Protein AF-A0AAE3A4S8-F1 (afdb_monomer_lite)

Sequence (72 aa):
MKIFHNLEVISRDGAITYASAATNSHPDIIQISDRFHLIKGLSEVICKYIIREFPARVEIPLTKSITDEMKV

Secondary structure (DSSP, 8-state):
----TT--EEEE---HHHHHHHHHH-TTPEEEE-HHHHHHHHHHHHHHHHHHHS-S--PPP--S---GGG--

pLDDT: mean 86.26, std 12.36, range [52.34, 98.19]

Structure (mmCIF, N/CA/C/O backbone):
data_AF-A0AAE3A4S8-F1
#
_entry.id   AF-A0AAE3A4S8-F1
#
loop_
_atom_site.group_PDB
_atom_site.id
_atom_site.type_symbol
_atom_site.label_atom_id
_atom_site.label_alt_id
_atom_site.label_comp_id
_atom_site.label_asym_id
_atom_site.label_entity_id
_atom_site.label_seq_id
_atom_site.pdbx_PDB_ins_code
_atom_site.Cartn_x
_atom_site.Cartn_y
_atom_site.Cartn_z
_atom_site.occupancy
_atom_site.B_iso_or_equiv
_atom_site.auth_seq_id
_atom_site.auth_comp_id
_atom_site.auth_asym_id
_atom_site.auth_atom_id
_atom_site.pdbx_PDB_model_num
ATOM 1 N N . MET A 1 1 ? 27.550 -6.034 -16.745 1.00 54.47 1 MET A N 1
ATOM 2 C CA . MET A 1 1 ? 26.164 -5.923 -16.245 1.00 54.47 1 MET A CA 1
ATOM 3 C C . MET A 1 1 ? 25.315 -6.884 -17.065 1.00 54.47 1 MET A C 1
ATOM 5 O O . MET A 1 1 ? 25.432 -6.843 -18.283 1.00 54.47 1 MET A O 1
ATOM 9 N N . LYS A 1 2 ? 24.589 -7.825 -16.444 1.00 65.31 2 LYS A N 1
ATOM 10 C CA . LYS A 1 2 ? 23.681 -8.713 -17.192 1.00 65.31 2 LYS A CA 1
ATOM 11 C C . LYS A 1 2 ? 22.451 -7.900 -17.586 1.00 65.31 2 LYS A C 1
ATOM 13 O O . LYS A 1 2 ? 21.849 -7.284 -16.714 1.00 65.31 2 LYS A O 1
ATOM 18 N N . ILE A 1 3 ? 22.136 -7.892 -18.874 1.00 68.56 3 ILE A N 1
ATOM 19 C CA . ILE A 1 3 ? 20.958 -7.226 -19.425 1.00 68.56 3 ILE A CA 1
ATOM 20 C C . ILE A 1 3 ? 19.880 -8.300 -19.572 1.00 68.56 3 ILE A C 1
ATOM 22 O O . ILE A 1 3 ? 20.135 -9.353 -20.162 1.00 68.56 3 ILE A O 1
ATOM 26 N N . PHE A 1 4 ? 18.707 -8.069 -18.986 1.00 80.31 4 PHE A N 1
ATOM 27 C CA . PHE A 1 4 ? 17.585 -9.005 -19.036 1.00 80.31 4 PHE A CA 1
ATOM 28 C C . PHE A 1 4 ? 16.564 -8.498 -20.053 1.00 80.31 4 PHE A C 1
ATOM 30 O O . PHE A 1 4 ? 15.644 -7.768 -19.704 1.00 80.31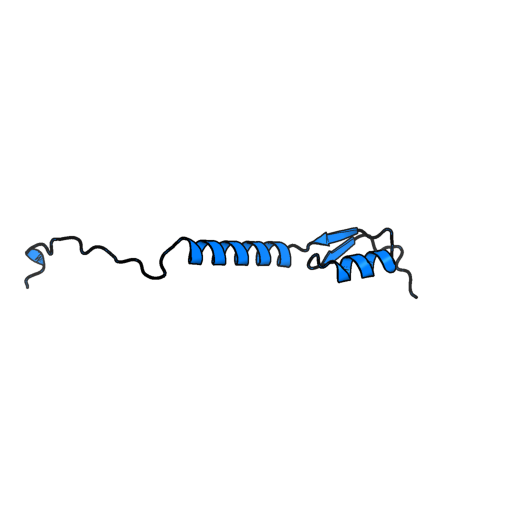 4 PHE A O 1
ATOM 37 N N . HIS A 1 5 ? 16.735 -8.871 -21.324 1.00 78.94 5 HIS A N 1
ATOM 38 C CA . HIS A 1 5 ? 15.886 -8.379 -22.424 1.00 78.94 5 HIS A CA 1
ATOM 39 C C . HIS A 1 5 ? 14.410 -8.795 -22.312 1.00 78.94 5 HIS A C 1
ATOM 41 O O . HIS A 1 5 ? 13.566 -8.239 -22.998 1.00 78.94 5 HIS A O 1
ATOM 47 N N . ASN A 1 6 ? 14.106 -9.788 -21.477 1.00 89.19 6 ASN A N 1
ATOM 48 C CA . ASN A 1 6 ? 12.761 -10.308 -21.242 1.00 89.19 6 ASN A CA 1
ATOM 49 C C . ASN A 1 6 ? 12.080 -9.702 -20.003 1.00 89.19 6 ASN A C 1
ATOM 51 O O . ASN A 1 6 ? 11.019 -10.176 -19.599 1.00 89.19 6 ASN A O 1
ATOM 55 N N . LEU A 1 7 ? 12.719 -8.739 -19.337 1.00 87.94 7 LEU A N 1
ATOM 56 C CA . LEU A 1 7 ? 12.149 -8.078 -18.173 1.00 87.94 7 LEU A CA 1
ATOM 57 C C . LEU A 1 7 ? 11.363 -6.852 -18.648 1.00 87.94 7 LEU A C 1
ATOM 59 O O . LEU A 1 7 ? 11.949 -5.917 -19.177 1.00 87.94 7 LEU A O 1
ATOM 63 N N . GLU A 1 8 ? 10.045 -6.873 -18.458 1.00 90.56 8 GLU A N 1
ATOM 64 C CA . GLU A 1 8 ? 9.137 -5.818 -18.943 1.00 90.56 8 GLU A CA 1
ATOM 65 C C . GLU A 1 8 ? 8.556 -4.978 -17.797 1.00 90.56 8 GLU A C 1
ATOM 67 O O . GLU A 1 8 ? 8.380 -3.766 -17.919 1.00 90.56 8 GLU A O 1
ATOM 72 N N . VAL A 1 9 ? 8.266 -5.621 -16.658 1.00 91.94 9 VAL A N 1
ATOM 73 C CA . VAL A 1 9 ? 7.551 -5.004 -15.535 1.00 91.94 9 VAL A CA 1
ATOM 74 C C . VAL A 1 9 ? 8.228 -5.320 -14.207 1.00 91.94 9 VAL A C 1
ATOM 76 O O . VAL A 1 9 ? 8.571 -6.468 -13.920 1.00 91.94 9 VAL A O 1
ATOM 79 N N . ILE A 1 10 ? 8.355 -4.301 -13.355 1.00 92.44 10 ILE A N 1
ATOM 80 C CA . ILE A 1 10 ? 8.774 -4.432 -11.956 1.00 92.44 10 ILE A CA 1
ATOM 81 C C . ILE A 1 10 ? 7.605 -4.046 -11.050 1.00 92.44 10 ILE A C 1
ATOM 83 O O . ILE A 1 10 ? 7.138 -2.913 -11.072 1.00 92.44 10 ILE A O 1
ATOM 87 N N . SER A 1 11 ? 7.154 -4.976 -10.209 1.00 94.62 11 SER A N 1
ATOM 88 C CA . SER A 1 11 ? 6.124 -4.725 -9.194 1.00 94.62 11 SER A CA 1
ATOM 89 C C . SER A 1 11 ? 6.780 -4.435 -7.841 1.00 94.62 11 SER A C 1
ATOM 91 O O . SER A 1 11 ? 7.432 -5.319 -7.279 1.00 94.62 11 SER A O 1
ATOM 93 N N . ARG A 1 12 ? 6.634 -3.212 -7.316 1.00 93.94 12 ARG A N 1
ATOM 94 C CA . ARG A 1 12 ? 7.267 -2.757 -6.057 1.00 93.94 12 ARG A CA 1
ATOM 95 C C . ARG A 1 12 ? 6.380 -1.793 -5.268 1.00 93.94 12 ARG A C 1
ATOM 97 O O . ARG A 1 12 ? 5.320 -1.395 -5.721 1.00 93.94 12 ARG A O 1
ATOM 104 N N . ASP A 1 13 ? 6.849 -1.370 -4.101 1.00 91.56 13 ASP A N 1
ATOM 105 C CA . ASP A 1 13 ? 6.173 -0.460 -3.165 1.00 91.56 13 ASP A CA 1
ATOM 106 C C . ASP A 1 13 ? 5.917 0.972 -3.684 1.00 91.56 13 ASP A C 1
ATOM 108 O O . ASP A 1 13 ? 5.274 1.767 -3.003 1.00 91.56 13 ASP A O 1
ATOM 112 N N . GLY A 1 14 ? 6.381 1.315 -4.889 1.00 87.06 14 GLY A N 1
ATOM 113 C CA . GLY A 1 14 ? 6.192 2.638 -5.488 1.00 87.06 14 GLY A CA 1
ATOM 114 C C . GLY A 1 14 ? 7.195 3.696 -5.023 1.00 87.06 14 GLY A C 1
ATOM 115 O O . GLY A 1 14 ? 7.046 4.859 -5.394 1.00 87.06 14 GLY A O 1
ATOM 116 N N . ALA A 1 15 ? 8.226 3.338 -4.246 1.00 90.75 15 ALA A N 1
ATOM 117 C CA . ALA A 1 15 ? 9.217 4.321 -3.817 1.00 90.75 15 ALA A CA 1
ATOM 118 C C . ALA A 1 15 ? 10.056 4.844 -5.000 1.00 90.75 15 ALA A C 1
ATOM 120 O O . ALA A 1 15 ? 10.502 4.079 -5.863 1.00 90.75 15 ALA A O 1
ATOM 121 N N . ILE A 1 16 ? 10.331 6.155 -4.995 1.00 90.75 16 ILE A N 1
ATOM 122 C CA . ILE A 1 16 ? 11.075 6.859 -6.058 1.00 90.75 16 ILE A CA 1
ATOM 123 C C . ILE A 1 16 ? 12.475 6.264 -6.247 1.00 90.75 16 ILE A C 1
ATOM 125 O O . ILE A 1 16 ? 12.960 6.174 -7.370 1.00 90.75 16 ILE A O 1
ATOM 129 N N . THR A 1 17 ? 13.121 5.812 -5.170 1.00 94.38 17 THR A N 1
ATOM 130 C CA . THR A 1 17 ? 14.458 5.207 -5.234 1.00 94.38 17 THR A CA 1
ATOM 131 C C . THR A 1 17 ? 14.471 3.933 -6.080 1.00 94.38 17 THR A C 1
ATOM 133 O O . THR A 1 17 ? 15.398 3.740 -6.864 1.00 94.38 17 THR A O 1
ATOM 136 N N . TYR A 1 18 ? 13.436 3.089 -5.978 1.00 92.00 18 TYR A N 1
ATOM 137 C CA . TYR A 1 18 ? 13.324 1.894 -6.819 1.00 92.00 18 TYR A CA 1
ATOM 138 C C . TYR A 1 18 ? 12.981 2.252 -8.260 1.00 92.00 18 TYR A C 1
ATOM 140 O O . TYR A 1 18 ? 13.577 1.673 -9.162 1.00 92.00 18 TYR A O 1
ATOM 148 N N . ALA A 1 19 ? 12.120 3.252 -8.469 1.00 89.44 19 ALA A N 1
ATOM 149 C CA . ALA A 1 19 ? 11.782 3.719 -9.812 1.00 89.44 19 ALA A CA 1
ATOM 150 C C . ALA A 1 19 ? 13.021 4.263 -10.528 1.00 89.44 19 ALA A C 1
ATOM 152 O O . ALA A 1 19 ? 13.325 3.858 -11.644 1.00 89.44 19 ALA A O 1
ATOM 153 N N . SER A 1 20 ? 13.805 5.095 -9.841 1.00 92.19 20 SER A N 1
ATOM 154 C CA . SER A 1 20 ? 15.058 5.627 -10.368 1.00 92.19 20 SER A CA 1
ATOM 155 C C . SER A 1 20 ? 16.072 4.518 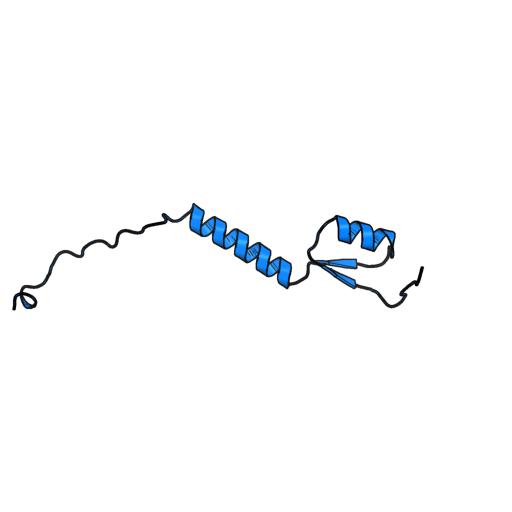-10.657 1.00 92.19 20 SER A C 1
ATOM 157 O O . SER A 1 20 ? 16.667 4.503 -11.731 1.00 92.19 20 SER A O 1
ATOM 159 N N . ALA A 1 21 ? 16.247 3.554 -9.747 1.00 91.56 21 ALA A N 1
ATOM 160 C CA . ALA A 1 21 ? 17.142 2.422 -9.976 1.00 91.56 21 ALA A CA 1
ATOM 161 C C . ALA A 1 21 ? 16.691 1.548 -11.161 1.00 91.56 21 ALA A C 1
ATOM 163 O O . ALA A 1 21 ? 17.527 1.139 -11.969 1.00 91.56 21 ALA A O 1
ATOM 164 N N . ALA A 1 22 ? 15.384 1.298 -11.293 1.00 89.94 22 ALA A N 1
ATOM 165 C CA . ALA A 1 22 ? 14.801 0.561 -12.407 1.00 89.94 22 ALA A CA 1
ATOM 166 C C . ALA A 1 22 ? 15.088 1.276 -13.732 1.00 89.94 22 ALA A C 1
ATOM 168 O O . ALA A 1 22 ? 15.772 0.699 -14.575 1.00 89.94 22 ALA A O 1
ATOM 169 N N . THR A 1 23 ? 14.700 2.549 -13.858 1.00 89.19 23 THR A N 1
ATOM 170 C CA . THR A 1 23 ? 14.908 3.361 -15.068 1.00 89.19 23 THR A CA 1
ATOM 171 C C . THR A 1 23 ? 16.386 3.508 -15.434 1.00 89.19 23 THR A C 1
ATOM 173 O O . THR A 1 23 ? 16.739 3.397 -16.604 1.00 89.19 23 THR A O 1
ATOM 176 N N . ASN A 1 24 ? 17.275 3.695 -14.452 1.00 91.75 24 ASN A N 1
ATOM 177 C CA . ASN A 1 24 ? 18.717 3.804 -14.704 1.00 91.75 24 ASN A CA 1
ATOM 178 C C . ASN A 1 24 ? 19.344 2.480 -15.163 1.00 91.75 24 ASN A C 1
ATOM 180 O O . ASN A 1 24 ? 20.367 2.490 -15.844 1.00 91.75 24 ASN A O 1
ATOM 184 N N . SER A 1 25 ? 18.772 1.341 -14.760 1.00 89.44 25 SER A N 1
ATOM 185 C CA . SER A 1 25 ? 19.288 0.021 -15.136 1.00 89.44 25 SER A CA 1
ATOM 186 C C . SER A 1 25 ? 18.703 -0.503 -16.449 1.00 89.44 25 SER A C 1
ATOM 188 O O . SER A 1 25 ? 19.422 -1.149 -17.208 1.00 89.44 25 SER A O 1
ATOM 190 N N . HIS A 1 26 ? 17.418 -0.236 -16.697 1.00 89.38 26 HIS A N 1
ATOM 191 C CA . HIS A 1 26 ? 16.638 -0.704 -17.839 1.00 89.38 26 HIS A CA 1
ATOM 192 C C . HIS A 1 26 ? 15.562 0.357 -18.162 1.00 89.38 26 HIS A C 1
ATOM 194 O O . HIS A 1 26 ? 14.481 0.334 -17.567 1.00 89.38 26 HIS A O 1
ATOM 200 N N . PRO A 1 27 ? 15.848 1.299 -19.079 1.00 88.75 27 PRO A N 1
ATOM 201 C CA . PRO A 1 27 ? 14.975 2.445 -19.360 1.00 88.75 27 PRO A CA 1
ATOM 202 C C . PRO A 1 27 ? 13.572 2.074 -19.848 1.00 88.75 27 PRO A C 1
ATOM 204 O O . PRO A 1 27 ? 12.626 2.814 -19.595 1.00 88.75 27 PRO A O 1
ATOM 207 N N . ASP A 1 28 ? 13.443 0.922 -20.508 1.00 88.88 28 ASP A N 1
ATOM 208 C CA . ASP A 1 28 ? 12.190 0.465 -21.115 1.00 88.88 28 ASP A CA 1
ATOM 209 C C . ASP A 1 28 ? 11.279 -0.295 -20.134 1.00 88.88 28 ASP A C 1
ATOM 211 O O . ASP A 1 28 ? 10.154 -0.653 -20.480 1.00 88.88 28 ASP A O 1
ATOM 215 N N . ILE A 1 29 ? 11.742 -0.554 -18.904 1.00 89.56 29 ILE A N 1
ATOM 216 C CA . ILE A 1 29 ? 10.955 -1.270 -17.897 1.00 89.56 29 ILE A CA 1
ATOM 217 C C . ILE A 1 29 ? 9.951 -0.344 -17.226 1.00 89.56 29 ILE A C 1
ATOM 219 O O . ILE A 1 29 ? 10.286 0.741 -16.746 1.00 89.56 29 ILE A O 1
ATOM 223 N N . ILE A 1 30 ? 8.727 -0.844 -17.075 1.00 89.62 30 ILE A N 1
ATOM 224 C CA . ILE A 1 30 ? 7.664 -0.152 -16.353 1.00 89.62 30 ILE A CA 1
ATOM 225 C C . ILE A 1 30 ? 7.656 -0.621 -14.897 1.00 89.62 30 ILE A C 1
ATOM 227 O O . ILE A 1 30 ? 7.489 -1.807 -14.605 1.00 89.62 30 ILE A O 1
ATOM 231 N N . GLN A 1 31 ? 7.789 0.316 -13.958 1.00 91.12 31 GLN A N 1
ATOM 232 C CA . GLN A 1 31 ? 7.498 0.032 -12.556 1.00 91.12 31 GLN A CA 1
ATOM 233 C C . GLN A 1 31 ? 6.008 0.235 -12.269 1.00 91.12 31 GLN A C 1
ATO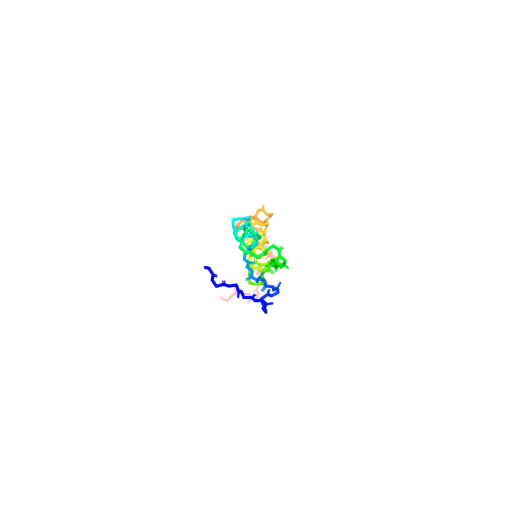M 235 O O . GLN A 1 31 ? 5.446 1.289 -12.563 1.00 91.12 31 GLN A O 1
ATOM 240 N N . ILE A 1 32 ? 5.395 -0.744 -11.609 1.00 93.62 32 ILE A N 1
ATOM 241 C CA . ILE A 1 32 ? 4.033 -0.665 -11.080 1.00 93.62 32 ILE A CA 1
ATOM 242 C C . ILE A 1 32 ? 4.042 -0.811 -9.558 1.00 93.62 32 ILE A C 1
ATOM 244 O O . ILE A 1 32 ? 4.892 -1.501 -8.986 1.00 93.62 32 ILE A O 1
ATOM 248 N N . SER A 1 33 ? 3.075 -0.175 -8.899 1.00 93.94 33 SER A N 1
ATOM 249 C CA . SER A 1 33 ? 2.836 -0.401 -7.476 1.00 93.94 33 SER A CA 1
ATOM 250 C C . SER A 1 33 ? 2.225 -1.781 -7.249 1.00 93.94 33 SER A C 1
ATOM 252 O O . SER A 1 33 ? 1.227 -2.133 -7.880 1.00 93.94 33 SER A O 1
ATOM 254 N N . ASP A 1 34 ? 2.797 -2.563 -6.335 1.00 94.56 34 ASP A N 1
ATOM 255 C CA . ASP A 1 34 ? 2.249 -3.871 -5.995 1.00 94.56 34 ASP A CA 1
ATOM 256 C C . ASP A 1 34 ? 0.982 -3.772 -5.126 1.00 94.56 34 ASP A C 1
ATOM 258 O O . ASP A 1 34 ? 0.746 -2.811 -4.387 1.00 94.56 34 ASP A O 1
ATOM 262 N N . ARG A 1 35 ? 0.146 -4.811 -5.211 1.00 95.69 35 ARG A N 1
ATOM 263 C CA . ARG A 1 35 ? -1.155 -4.860 -4.528 1.00 95.69 35 ARG A CA 1
ATOM 264 C C . ARG A 1 35 ? -1.031 -4.882 -3.006 1.00 95.69 35 ARG A C 1
ATOM 266 O O . ARG A 1 35 ? -1.933 -4.388 -2.335 1.00 95.69 35 ARG A O 1
ATOM 273 N N . PHE A 1 36 ? 0.043 -5.451 -2.462 1.00 96.19 36 PHE A N 1
ATOM 274 C CA . PHE A 1 36 ? 0.237 -5.535 -1.018 1.00 96.19 36 PHE A CA 1
ATOM 275 C C . PHE A 1 36 ? 0.420 -4.134 -0.426 1.00 96.19 36 PHE A C 1
ATOM 277 O O . PHE A 1 36 ? -0.274 -3.776 0.526 1.00 96.19 36 PHE A O 1
ATOM 284 N N . HIS A 1 37 ? 1.271 -3.309 -1.039 1.00 95.00 37 HIS A N 1
ATOM 285 C CA . HIS A 1 37 ? 1.506 -1.937 -0.589 1.00 95.00 37 HIS A CA 1
ATOM 286 C C . HIS A 1 37 ? 0.292 -1.030 -0.798 1.00 95.00 37 HIS A C 1
ATOM 288 O O . HIS A 1 37 ? -0.005 -0.219 0.079 1.00 95.00 37 HIS A O 1
ATOM 294 N N . LEU A 1 38 ? -0.454 -1.203 -1.896 1.00 95.25 38 LEU A N 1
ATOM 295 C CA . LEU A 1 38 ? -1.699 -0.460 -2.121 1.00 95.25 38 LEU A CA 1
ATOM 296 C C . LEU A 1 38 ? -2.743 -0.752 -1.033 1.00 95.25 38 LEU A C 1
ATOM 298 O O . LEU A 1 38 ? -3.312 0.176 -0.459 1.00 95.25 38 LEU A O 1
ATOM 302 N N . ILE A 1 39 ? -2.964 -2.031 -0.709 1.00 97.56 39 ILE A N 1
ATOM 303 C CA . ILE A 1 39 ? -3.919 -2.434 0.333 1.00 97.56 39 ILE A CA 1
ATOM 304 C C . ILE A 1 39 ? -3.441 -1.950 1.705 1.00 97.56 39 ILE A C 1
ATOM 306 O O . ILE A 1 39 ? -4.221 -1.345 2.437 1.00 97.56 39 ILE A O 1
ATOM 310 N N . LYS A 1 40 ? -2.157 -2.146 2.035 1.00 96.25 40 LYS A N 1
ATOM 311 C CA . LYS A 1 40 ? -1.567 -1.681 3.298 1.00 96.25 40 LYS A CA 1
ATOM 312 C C . LYS A 1 40 ? -1.743 -0.172 3.478 1.00 96.25 40 LYS A C 1
ATOM 314 O O . LYS A 1 40 ? -2.229 0.259 4.522 1.00 96.25 40 LYS A O 1
ATOM 319 N N . GLY A 1 41 ? -1.370 0.619 2.471 1.00 95.62 41 GLY A N 1
ATOM 320 C CA . GLY A 1 41 ? -1.471 2.077 2.524 1.00 95.62 41 GLY A CA 1
ATOM 321 C C . GLY A 1 41 ? -2.914 2.548 2.705 1.00 95.62 41 GLY A C 1
ATOM 322 O O . GLY A 1 41 ? -3.179 3.412 3.541 1.00 95.62 41 GLY A O 1
ATOM 323 N N . LEU A 1 42 ? -3.860 1.926 1.993 1.00 97.50 42 LEU A N 1
ATOM 324 C CA . LEU A 1 42 ? -5.285 2.210 2.158 1.00 97.50 42 LEU A CA 1
ATOM 325 C C . LEU A 1 42 ? -5.771 1.884 3.578 1.00 97.50 42 LEU A C 1
ATOM 327 O O . LEU A 1 42 ? -6.402 2.727 4.217 1.00 97.50 42 LEU A O 1
ATOM 331 N N . SER A 1 43 ? -5.450 0.696 4.097 1.00 98.19 43 SER A N 1
ATOM 332 C CA . SER A 1 43 ? -5.832 0.285 5.453 1.00 98.19 43 SER A CA 1
ATOM 333 C C . SER A 1 43 ? -5.268 1.223 6.523 1.00 98.19 43 SER A C 1
ATOM 335 O O . SER A 1 43 ? -5.990 1.608 7.439 1.00 98.19 43 SER A O 1
ATOM 337 N N . GLU A 1 44 ? -4.009 1.647 6.398 1.00 98.06 44 GLU A N 1
ATOM 338 C CA . GLU A 1 44 ? -3.383 2.575 7.348 1.00 98.06 44 GLU A CA 1
ATOM 339 C C . GLU A 1 44 ? -4.075 3.942 7.367 1.00 98.06 44 GLU A C 1
ATOM 341 O O 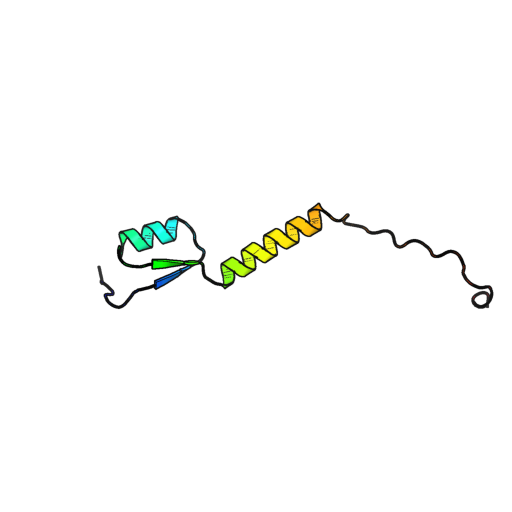. GLU A 1 44 ? -4.294 4.509 8.442 1.00 98.06 44 GLU A O 1
ATOM 346 N N . VAL A 1 45 ? -4.438 4.470 6.195 1.00 98.19 45 VAL A N 1
ATOM 347 C CA . VAL A 1 45 ? -5.156 5.747 6.088 1.00 98.19 45 VAL A CA 1
ATOM 348 C C . VAL A 1 45 ? -6.559 5.635 6.682 1.00 98.19 45 VAL A C 1
ATOM 350 O O . VAL A 1 45 ? -6.949 6.504 7.463 1.00 98.19 45 VAL A O 1
ATOM 353 N N . ILE A 1 46 ? -7.290 4.558 6.384 1.00 98.06 46 ILE A N 1
ATOM 354 C CA . ILE A 1 46 ? -8.627 4.316 6.946 1.00 98.06 46 ILE A CA 1
ATOM 355 C C . ILE A 1 46 ? -8.565 4.215 8.474 1.00 98.06 46 ILE A C 1
ATOM 357 O O . ILE A 1 46 ? -9.347 4.869 9.159 1.00 98.06 46 ILE A O 1
ATOM 361 N N . CYS A 1 47 ? -7.614 3.459 9.030 1.00 97.25 47 CYS A N 1
ATOM 362 C CA . CYS A 1 47 ? -7.458 3.339 10.482 1.00 97.25 47 CYS A CA 1
ATOM 363 C C . CYS A 1 47 ? -7.194 4.697 11.145 1.00 97.25 47 CYS A C 1
ATOM 365 O O . CYS A 1 47 ? -7.835 5.035 12.140 1.00 97.25 47 CYS A O 1
ATOM 367 N N . LYS A 1 48 ? -6.286 5.503 10.576 1.00 97.06 48 LYS A N 1
ATOM 368 C CA . LYS A 1 48 ? -6.007 6.860 11.075 1.00 97.06 48 LYS A CA 1
ATOM 369 C C . LYS A 1 48 ? -7.240 7.755 11.007 1.00 97.06 48 LYS A C 1
ATOM 371 O O . LYS A 1 48 ? -7.471 8.531 11.929 1.00 97.06 48 LYS A O 1
ATOM 376 N N . TYR A 1 49 ? -8.016 7.643 9.933 1.00 97.25 49 TYR A N 1
ATOM 377 C CA . TYR A 1 49 ? -9.255 8.391 9.768 1.00 97.25 49 TYR A CA 1
ATOM 378 C C . TYR A 1 49 ? -10.277 8.022 10.850 1.00 97.25 49 TYR A C 1
ATOM 380 O O . TYR A 1 49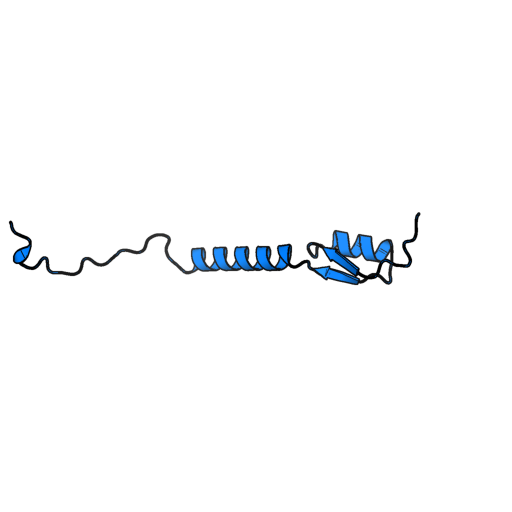 ? -10.747 8.905 11.556 1.00 97.25 49 TYR A O 1
ATOM 388 N N . ILE A 1 50 ? -10.549 6.731 11.059 1.00 95.50 50 ILE A N 1
ATOM 389 C CA . ILE A 1 50 ? -11.509 6.266 12.073 1.00 95.50 50 ILE A CA 1
ATOM 390 C C . ILE A 1 50 ? -11.111 6.750 13.473 1.00 95.50 50 ILE A C 1
ATOM 392 O O . ILE A 1 50 ? -11.940 7.306 14.185 1.00 95.50 50 ILE A O 1
ATOM 396 N N . ILE A 1 51 ? -9.839 6.589 13.853 1.00 93.50 51 ILE A N 1
ATOM 397 C CA . ILE A 1 51 ? -9.338 7.019 15.171 1.00 93.50 51 ILE A CA 1
ATOM 398 C C . ILE A 1 51 ? -9.451 8.541 15.352 1.00 93.50 51 ILE A C 1
ATOM 400 O O . ILE A 1 51 ? -9.610 9.013 16.474 1.00 93.50 51 ILE A O 1
ATOM 404 N N . ARG A 1 52 ? -9.352 9.316 14.264 1.00 95.44 52 ARG A N 1
ATOM 405 C CA . ARG A 1 52 ? -9.491 10.776 14.296 1.00 95.44 52 ARG A CA 1
ATOM 406 C C . ARG A 1 52 ? -10.948 11.224 14.417 1.00 95.44 52 ARG A C 1
ATOM 408 O O . ARG A 1 52 ? -11.210 12.178 15.139 1.00 95.44 52 ARG A O 1
ATOM 415 N N . GLU A 1 53 ? -11.859 10.595 13.679 1.00 96.12 53 GLU A N 1
ATOM 416 C CA . GLU A 1 53 ? -13.265 11.019 13.622 1.00 96.12 53 GLU A CA 1
ATOM 417 C C . GLU A 1 53 ? -14.085 10.547 14.827 1.00 96.12 53 GLU A C 1
ATOM 419 O O . GLU A 1 53 ? -14.992 11.251 15.269 1.00 96.12 53 GLU A O 1
ATOM 424 N N . PHE A 1 54 ? -13.788 9.363 15.370 1.00 91.44 54 PHE A N 1
ATOM 425 C CA . PHE A 1 54 ? -14.565 8.782 16.463 1.00 91.44 54 PHE A CA 1
ATOM 426 C C . PHE A 1 54 ? -13.839 8.909 17.805 1.00 91.44 54 PHE A C 1
ATOM 428 O O . PHE A 1 54 ? -12.631 8.675 17.885 1.00 91.44 54 PHE A O 1
ATOM 435 N N . PRO A 1 55 ? -14.560 9.223 18.896 1.00 86.62 55 PRO A N 1
ATOM 436 C CA . PRO A 1 55 ? -13.965 9.231 20.220 1.00 86.62 55 PRO A CA 1
ATOM 437 C C . PRO A 1 55 ? -13.520 7.816 20.612 1.00 86.62 55 PRO A C 1
ATOM 439 O O . PRO A 1 55 ? -14.207 6.831 20.348 1.00 86.62 55 PRO A O 1
ATOM 442 N N . ALA A 1 56 ? -12.394 7.716 21.323 1.00 85.81 56 ALA A N 1
ATOM 443 C CA . ALA A 1 56 ? -11.864 6.437 21.809 1.00 85.81 56 ALA A CA 1
ATOM 444 C C . ALA A 1 56 ? -12.809 5.710 22.787 1.00 85.81 56 ALA A C 1
ATOM 446 O O . ALA A 1 56 ? -12.629 4.526 23.067 1.00 85.81 56 ALA A O 1
ATOM 447 N N . ARG A 1 57 ? -13.790 6.429 23.344 1.00 87.25 57 ARG A N 1
ATOM 448 C CA . ARG A 1 57 ? -14.819 5.901 24.237 1.00 87.25 57 ARG A CA 1
ATOM 449 C C . ARG A 1 57 ? -16.180 6.372 23.752 1.00 87.25 57 ARG A C 1
ATOM 451 O O . ARG A 1 57 ? -16.386 7.567 23.563 1.00 87.25 57 ARG A O 1
ATOM 458 N N . VAL A 1 58 ? -17.093 5.424 23.592 1.00 84.31 58 VAL A N 1
ATOM 459 C CA . VAL A 1 58 ? -18.507 5.684 23.332 1.00 84.31 58 VAL A CA 1
ATOM 460 C C . VAL A 1 58 ? -19.260 5.305 24.598 1.00 84.31 58 VAL A C 1
ATOM 462 O O . VAL A 1 58 ? -19.178 4.161 25.046 1.00 84.31 58 VAL A O 1
ATOM 465 N N . GLU A 1 59 ? -19.953 6.264 25.205 1.00 86.38 59 GLU A N 1
ATOM 466 C CA . GLU A 1 59 ? -20.853 5.971 26.318 1.00 86.38 59 GLU A CA 1
ATOM 467 C C . GLU A 1 59 ? -22.092 5.254 25.779 1.00 86.38 59 GLU A C 1
ATOM 469 O O . GLU A 1 59 ? -22.738 5.728 24.844 1.00 86.38 59 GLU A O 1
ATOM 474 N N . ILE A 1 60 ? -22.423 4.101 26.359 1.00 85.31 60 ILE A N 1
ATOM 475 C CA . ILE A 1 60 ? -23.693 3.431 26.084 1.00 85.31 60 ILE A CA 1
ATOM 476 C C . ILE A 1 60 ? -24.734 4.085 26.995 1.00 85.31 60 ILE A C 1
ATOM 478 O O . ILE A 1 60 ? -24.585 4.006 28.219 1.00 85.31 60 ILE A O 1
ATOM 482 N N . PRO A 1 61 ? -25.777 4.733 26.446 1.00 81.56 61 PRO A N 1
ATOM 483 C CA . PRO A 1 61 ? -26.808 5.339 27.270 1.00 81.56 61 PRO A CA 1
ATOM 484 C C . PRO A 1 61 ? -27.495 4.264 28.110 1.00 81.56 61 PRO A C 1
ATOM 486 O O . PRO A 1 61 ? -27.926 3.238 27.583 1.00 81.56 61 PRO A O 1
ATOM 489 N N . LEU A 1 62 ? -27.644 4.512 29.412 1.00 81.38 62 LEU A N 1
ATOM 490 C CA . LEU A 1 62 ? -28.487 3.674 30.254 1.00 81.38 62 LEU A CA 1
ATOM 491 C C . LEU A 1 62 ? -29.942 3.872 29.807 1.00 81.38 62 LEU A C 1
ATOM 493 O O . LEU A 1 62 ? -30.541 4.921 30.060 1.00 81.38 62 LEU A O 1
ATOM 497 N N . THR A 1 63 ? -30.526 2.879 29.140 1.00 73.56 63 THR A N 1
ATOM 498 C CA . THR A 1 63 ? -31.968 2.855 28.890 1.00 73.56 63 THR A CA 1
ATOM 499 C C . THR A 1 63 ? -32.685 2.823 30.237 1.00 73.56 63 THR A C 1
ATOM 501 O O . THR A 1 63 ? -32.612 1.836 30.970 1.00 73.56 63 THR A O 1
ATOM 504 N N . LYS A 1 64 ? -33.373 3.914 30.595 1.00 66.31 64 LYS A N 1
ATOM 505 C CA . LYS A 1 64 ? -34.260 3.937 31.763 1.00 66.31 64 LYS A CA 1
ATOM 506 C C . LYS A 1 64 ? -35.463 3.029 31.508 1.00 66.31 64 LYS A C 1
ATOM 508 O O . LYS A 1 64 ? -36.443 3.437 30.898 1.00 66.31 64 LYS A O 1
ATOM 513 N N . SER A 1 65 ? -35.381 1.801 31.987 1.00 59.12 65 SER A N 1
ATOM 514 C CA . SER A 1 65 ? -36.203 1.278 33.085 1.00 59.12 65 SER A CA 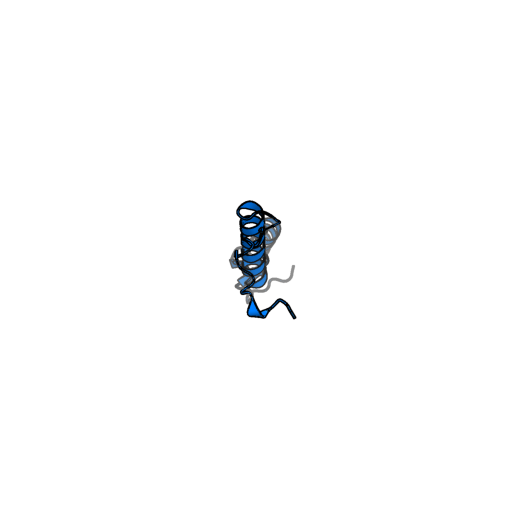1
ATOM 515 C C . SER A 1 65 ? -35.879 -0.203 33.223 1.00 59.12 65 SER A C 1
ATOM 517 O O . SER A 1 65 ? -36.128 -1.002 32.329 1.00 59.12 65 SER A O 1
ATOM 519 N N . ILE A 1 66 ? -35.286 -0.562 34.357 1.00 62.94 66 ILE A N 1
ATOM 520 C CA . ILE A 1 66 ? -35.416 -1.920 34.868 1.00 62.94 66 ILE A CA 1
ATOM 521 C C . ILE A 1 66 ? -36.919 -2.068 35.122 1.00 62.94 66 ILE A C 1
ATOM 523 O O . ILE A 1 66 ? -37.448 -1.383 35.999 1.00 62.94 66 ILE A O 1
ATOM 527 N N . THR A 1 67 ? -37.625 -2.839 34.297 1.00 64.94 67 THR A N 1
ATOM 528 C CA . THR A 1 67 ? -39.010 -3.214 34.589 1.00 64.94 67 THR A CA 1
ATOM 529 C C . THR A 1 67 ? -39.036 -3.914 35.943 1.00 64.94 67 THR A C 1
ATOM 531 O O . THR A 1 67 ? -38.103 -4.642 36.290 1.00 64.94 67 THR A O 1
ATOM 534 N N . ASP A 1 68 ? -40.093 -3.685 36.728 1.00 61.06 68 ASP A N 1
ATOM 535 C CA . ASP A 1 68 ? -40.234 -4.231 38.088 1.00 61.06 68 ASP A CA 1
ATOM 536 C C . ASP A 1 68 ? -40.113 -5.771 38.153 1.00 61.06 68 ASP A C 1
ATOM 538 O O . ASP A 1 68 ? -39.913 -6.323 39.229 1.00 61.06 68 ASP A O 1
ATOM 542 N N . GLU A 1 69 ? -40.130 -6.457 37.006 1.00 62.09 69 GLU A N 1
ATOM 543 C CA . GLU A 1 69 ? -39.844 -7.887 36.833 1.00 62.09 69 GLU A CA 1
ATOM 544 C C . GLU A 1 69 ? -38.422 -8.317 37.242 1.00 62.09 69 GLU A C 1
ATOM 546 O O . GLU A 1 69 ? -38.200 -9.495 37.508 1.00 62.09 69 GLU A O 1
ATOM 551 N N . MET A 1 70 ? -37.451 -7.398 37.318 1.00 62.47 70 MET A N 1
ATOM 552 C CA . MET A 1 70 ? -36.073 -7.723 37.728 1.00 62.47 70 MET A CA 1
ATOM 553 C C . MET A 1 70 ? -35.791 -7.460 39.220 1.00 62.47 70 MET A C 1
ATOM 555 O O . MET A 1 70 ? -34.651 -7.617 39.658 1.00 62.47 70 MET A O 1
ATOM 559 N N . LYS A 1 71 ? -36.797 -7.052 40.009 1.00 54.19 71 LYS A N 1
ATOM 560 C CA . LYS A 1 71 ? -36.713 -7.047 41.480 1.00 54.19 71 LYS A CA 1
ATOM 561 C C . LYS A 1 71 ? -37.151 -8.421 41.997 1.00 54.19 71 LYS A C 1
ATOM 563 O O . LYS A 1 71 ? -38.320 -8.604 42.328 1.00 54.19 71 LYS A O 1
ATOM 568 N N . VAL A 1 72 ? -36.223 -9.374 42.047 1.00 52.34 72 VAL A N 1
ATOM 569 C CA . VAL A 1 72 ? -36.392 -10.645 42.774 1.00 52.34 72 VAL A CA 1
ATOM 570 C C . VAL A 1 72 ? -35.406 -10.686 43.926 1.00 52.34 72 VAL A C 1
ATOM 572 O O . VAL A 1 72 ? -34.222 -10.363 43.679 1.00 52.34 72 VAL A O 1
#

Organism: NCBI:txid2885352

Foldseek 3Di:
DDDDPPAAEDEDLPDPVVVVVCCVRPVRHYYDYHPVNVVVVVVVVVVVVCPVPDDPDDDDDDPPDPPPVPVD

Radius of gyration: 26.72 Å; chains: 1; bounding box: 66×22×65 Å